Protein AF-A0A7X6UPL8-F1 (afdb_monomer)

Foldseek 3Di:
DDDDPPPVCCPPPNDVVVNCCVVVVVVVVVVVVVVVVVVVVCVVQVVVDPLSVVVCVLVVVLCVVVVCVLVVLVVVLVVQLVVCVVVVNVVSNVVSVVVSVVVNVVSVVVSVVCCVVCVVVSSVVVPPDPPSPD

pLDDT: mean 77.5, std 16.23, range [33.91, 94.38]

Structure (mmCIF, N/CA/C/O backbone):
data_AF-A0A7X6UPL8-F1
#
_entry.id   AF-A0A7X6UPL8-F1
#
loop_
_atom_site.group_PDB
_atom_site.id
_atom_site.type_symbol
_atom_site.label_atom_id
_atom_site.label_alt_id
_atom_site.label_comp_id
_atom_site.label_asym_id
_atom_site.label_entity_id
_atom_site.label_seq_id
_atom_site.pdbx_PDB_ins_code
_atom_site.Cartn_x
_atom_site.Cartn_y
_atom_site.Cartn_z
_atom_site.occupancy
_atom_site.B_iso_or_equiv
_atom_site.auth_seq_id
_atom_site.auth_comp_id
_atom_site.auth_asym_id
_atom_site.auth_atom_id
_atom_site.pdbx_PDB_model_num
ATOM 1 N N . MET A 1 1 ? -6.162 -10.664 37.777 1.00 40.12 1 MET A N 1
ATOM 2 C CA . MET A 1 1 ? -6.022 -10.480 36.315 1.00 40.12 1 MET A CA 1
ATOM 3 C C . MET A 1 1 ? -6.121 -8.988 36.026 1.00 40.12 1 MET A C 1
ATOM 5 O O . MET A 1 1 ? -7.192 -8.421 36.185 1.00 40.12 1 MET A O 1
ATOM 9 N N . LYS A 1 2 ? -4.983 -8.323 35.784 1.00 33.91 2 LYS A N 1
ATOM 10 C CA . LYS A 1 2 ? -4.873 -6.858 35.670 1.00 33.91 2 LYS A CA 1
ATOM 11 C C . LYS A 1 2 ? -5.161 -6.478 34.212 1.00 33.91 2 LYS A C 1
ATOM 13 O O . LYS A 1 2 ? -4.411 -6.875 33.328 1.00 33.91 2 LYS A O 1
ATOM 18 N N . ASN A 1 3 ? -6.302 -5.830 33.985 1.00 36.09 3 ASN A N 1
ATOM 19 C CA . ASN A 1 3 ? -6.868 -5.557 32.664 1.00 36.09 3 ASN A CA 1
ATOM 20 C C . ASN A 1 3 ? -6.092 -4.435 31.949 1.00 36.09 3 ASN A C 1
ATOM 22 O O . ASN A 1 3 ? -5.785 -3.409 32.553 1.00 36.09 3 ASN A O 1
ATOM 26 N N . ASN A 1 4 ? -5.749 -4.653 30.682 1.00 43.59 4 ASN A N 1
ATOM 27 C CA . ASN A 1 4 ? -4.723 -3.930 29.926 1.00 43.59 4 ASN A CA 1
ATOM 28 C C . ASN A 1 4 ? -5.347 -2.825 29.038 1.00 43.59 4 ASN A C 1
ATOM 30 O O . ASN A 1 4 ? -5.113 -2.775 27.834 1.00 43.59 4 ASN A O 1
ATOM 34 N N . ASN A 1 5 ? -6.168 -1.948 29.629 1.00 46.41 5 ASN A N 1
ATOM 35 C CA . ASN A 1 5 ? -7.038 -1.003 28.902 1.00 46.41 5 ASN A CA 1
ATOM 36 C C . ASN A 1 5 ? -6.472 0.428 28.739 1.00 46.41 5 ASN A C 1
ATOM 38 O O . ASN A 1 5 ? -7.215 1.365 28.477 1.00 46.41 5 ASN A O 1
ATOM 42 N N . ASN A 1 6 ? -5.154 0.623 28.829 1.00 51.03 6 ASN A N 1
ATOM 43 C CA . ASN A 1 6 ? -4.547 1.967 28.886 1.00 51.03 6 ASN A CA 1
ATOM 44 C C . ASN A 1 6 ? -4.392 2.686 27.524 1.00 51.03 6 ASN A C 1
ATOM 46 O O . ASN A 1 6 ? -3.906 3.817 27.483 1.00 51.03 6 ASN A O 1
ATOM 50 N N . ASN A 1 7 ? -4.757 2.050 26.404 1.00 54.62 7 ASN A N 1
ATOM 51 C CA . ASN A 1 7 ? -4.552 2.630 25.068 1.00 54.62 7 ASN A CA 1
ATOM 52 C C . ASN A 1 7 ? -5.721 3.511 24.609 1.00 54.62 7 ASN A C 1
ATOM 54 O O . ASN A 1 7 ? -5.496 4.516 23.940 1.00 54.62 7 ASN A O 1
ATOM 58 N N . PHE A 1 8 ? -6.954 3.169 24.992 1.00 52.28 8 PHE A N 1
ATOM 59 C CA . PHE A 1 8 ? -8.138 3.938 24.602 1.00 52.28 8 PHE A CA 1
ATOM 60 C C . PHE A 1 8 ? -8.301 5.216 25.441 1.00 52.28 8 PHE A C 1
ATOM 62 O O . PHE A 1 8 ? -8.594 6.269 24.880 1.00 52.28 8 PHE A O 1
ATOM 69 N N . ASP A 1 9 ? -7.966 5.180 26.736 1.00 52.66 9 ASP A N 1
ATOM 70 C CA . ASP A 1 9 ? -8.062 6.349 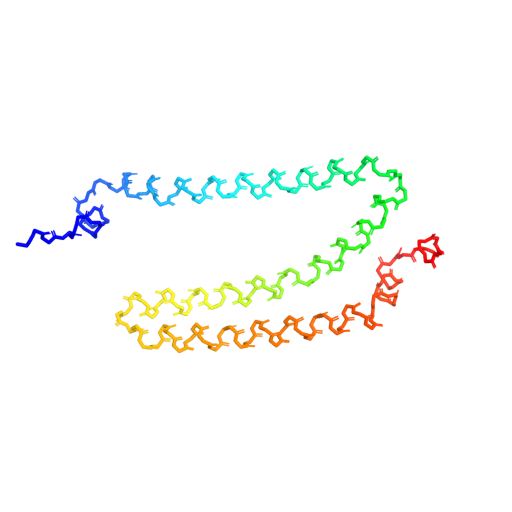27.628 1.00 52.66 9 ASP A CA 1
ATOM 71 C C . ASP A 1 9 ? -7.094 7.492 27.256 1.00 52.66 9 ASP A C 1
ATOM 73 O O . ASP A 1 9 ? -7.359 8.663 27.534 1.00 52.66 9 ASP A O 1
ATOM 77 N N . ARG A 1 10 ? -5.974 7.214 26.572 1.00 50.41 10 ARG A N 1
ATOM 78 C CA . ARG A 1 10 ? -5.047 8.270 26.109 1.00 50.41 10 ARG A CA 1
ATOM 79 C C . ARG A 1 10 ? -5.578 9.069 24.920 1.00 50.41 10 ARG A C 1
ATOM 81 O O . ARG A 1 10 ? -5.121 10.192 24.719 1.00 50.41 10 ARG A O 1
ATOM 88 N N . LEU A 1 11 ? -6.512 8.510 24.152 1.00 54.41 11 LEU A N 1
ATOM 89 C CA . LEU A 1 11 ? -7.069 9.149 22.959 1.00 54.41 11 LEU A CA 1
ATOM 90 C C . LEU A 1 11 ? -8.228 10.100 23.296 1.00 54.41 11 LEU A C 1
ATOM 92 O O . LEU A 1 11 ? -8.454 11.050 22.554 1.00 54.41 11 LEU A O 1
ATOM 96 N N . THR A 1 12 ? -8.921 9.887 24.422 1.00 57.47 12 THR A N 1
ATOM 97 C CA . THR A 1 12 ? -10.086 10.692 24.843 1.00 57.47 12 THR A CA 1
ATOM 98 C C . THR A 1 12 ? -9.875 11.510 26.122 1.00 57.47 12 THR A C 1
ATOM 100 O O . THR A 1 12 ? -10.644 12.436 26.362 1.00 57.47 12 THR A O 1
ATOM 103 N N . SER A 1 13 ? -8.846 11.219 26.932 1.00 52.91 13 SER A N 1
ATOM 104 C CA . SER A 1 13 ? -8.610 11.887 28.234 1.00 52.91 13 SER A CA 1
ATOM 105 C C . SER A 1 13 ? -7.188 12.437 28.458 1.00 52.91 13 SER A C 1
ATOM 107 O O . SER A 1 13 ? -6.925 13.039 29.498 1.00 52.91 13 SER A O 1
ATOM 109 N N . GLY A 1 14 ? -6.263 12.271 27.503 1.00 62.03 14 GLY A N 1
ATOM 110 C CA . GLY A 1 14 ? -4.908 12.850 27.542 1.00 62.03 14 GLY A CA 1
ATOM 111 C C . GLY A 1 14 ? -4.787 14.188 26.796 1.00 62.03 14 GLY A C 1
ATOM 112 O O . GLY A 1 14 ? -5.712 14.605 26.102 1.00 62.03 14 GLY A O 1
ATOM 113 N N . SER A 1 15 ? -3.634 14.871 26.891 1.00 69.75 15 SER A N 1
ATOM 114 C CA . SER A 1 15 ? -3.406 16.095 26.107 1.00 69.75 15 SER A CA 1
ATOM 115 C C . SER A 1 15 ? -3.499 15.788 24.606 1.00 69.75 15 SER A C 1
ATOM 117 O O . SER A 1 15 ? -2.797 14.913 24.093 1.00 69.75 15 SER A O 1
ATOM 119 N N . LEU A 1 16 ? -4.361 16.527 23.898 1.00 72.25 16 LEU A N 1
ATOM 120 C CA . LEU A 1 16 ? -4.596 16.406 22.451 1.00 72.25 16 LEU A CA 1
ATOM 121 C C . LEU A 1 16 ? -3.278 16.340 21.659 1.00 72.25 16 LEU A C 1
ATOM 123 O O . LEU A 1 16 ? -3.141 15.572 20.711 1.00 72.25 16 LEU A O 1
ATOM 127 N N . PHE A 1 17 ? -2.279 17.103 22.108 1.00 77.56 17 PHE A N 1
ATOM 128 C CA . PHE A 1 17 ? -0.951 17.163 21.508 1.00 77.56 17 PHE A CA 1
ATOM 129 C C . PHE A 1 17 ? -0.196 15.822 21.558 1.00 77.56 17 PHE A C 1
ATOM 131 O O . PHE A 1 17 ? 0.429 15.440 20.574 1.00 77.56 17 PHE A O 1
ATOM 138 N N . SER A 1 18 ? -0.281 15.070 22.664 1.00 76.12 18 SER A N 1
ATOM 139 C CA . SER A 1 18 ? 0.367 13.752 22.783 1.00 76.12 18 SER A CA 1
ATOM 140 C C . SER A 1 18 ? -0.320 12.680 21.937 1.00 76.12 18 SER A C 1
ATOM 142 O O . SER A 1 18 ? 0.359 11.836 21.356 1.00 76.12 18 SER A O 1
ATOM 144 N N . ALA A 1 19 ? -1.654 12.707 21.853 1.00 78.06 19 ALA A N 1
ATOM 145 C CA . ALA A 1 19 ? -2.411 11.778 21.013 1.00 78.06 19 ALA A CA 1
ATOM 146 C C . ALA A 1 19 ? -2.136 12.026 19.521 1.00 78.06 19 ALA A C 1
ATOM 148 O O . ALA A 1 19 ? -1.858 11.082 18.780 1.00 78.06 19 ALA A O 1
ATOM 149 N N . LEU A 1 20 ? -2.123 13.298 19.105 1.00 80.62 20 LEU A N 1
ATOM 150 C CA . LEU A 1 20 ? -1.747 13.691 17.750 1.00 80.62 20 LEU A CA 1
ATOM 151 C C . LEU A 1 20 ? -0.313 13.274 17.431 1.00 80.62 20 LEU A C 1
ATOM 153 O O . LEU A 1 20 ? -0.117 12.604 16.430 1.00 80.62 20 LEU A O 1
ATOM 157 N N . ALA A 1 21 ? 0.668 13.583 18.284 1.00 82.38 21 ALA A N 1
ATOM 158 C CA . ALA A 1 21 ? 2.064 13.206 18.045 1.00 82.38 21 ALA A CA 1
ATOM 159 C C . ALA A 1 21 ? 2.266 11.683 17.924 1.00 82.38 21 ALA A C 1
ATOM 161 O O . ALA A 1 21 ? 3.087 11.231 17.128 1.00 82.38 21 ALA A O 1
ATOM 162 N N . TYR A 1 22 ? 1.504 10.883 18.679 1.00 85.38 22 TYR A N 1
ATOM 163 C CA . TYR A 1 22 ? 1.571 9.420 18.616 1.00 85.38 22 TYR A CA 1
ATOM 164 C C . TYR A 1 22 ? 0.966 8.842 17.327 1.00 85.38 22 TYR A C 1
ATOM 166 O O . TYR A 1 22 ? 1.471 7.850 16.809 1.00 85.38 22 TYR A O 1
ATOM 174 N N . LEU A 1 23 ? -0.089 9.464 16.791 1.00 84.50 23 LEU A N 1
ATOM 175 C CA . LEU A 1 23 ? -0.723 9.074 15.526 1.00 84.50 23 LEU A CA 1
ATOM 176 C C . LEU A 1 23 ? 0.043 9.591 14.302 1.00 84.50 23 LEU A C 1
ATOM 178 O O . LEU A 1 23 ? 0.281 8.847 13.354 1.00 84.50 23 LEU A O 1
ATOM 182 N N . THR A 1 24 ? 0.442 10.863 14.315 1.00 87.38 24 THR A N 1
ATOM 183 C CA . THR A 1 24 ? 1.098 11.512 13.174 1.00 87.38 24 THR A CA 1
ATOM 184 C C . THR A 1 24 ? 2.571 11.153 13.070 1.00 87.38 24 THR A C 1
ATOM 186 O O . THR A 1 24 ? 3.086 11.095 11.960 1.00 87.38 24 THR A O 1
ATOM 189 N N . GLY A 1 25 ? 3.246 10.855 14.185 1.00 89.12 25 GLY A N 1
ATOM 190 C CA . GLY A 1 25 ? 4.639 10.406 14.201 1.00 89.12 25 GLY A CA 1
ATOM 191 C C . GLY A 1 25 ? 4.918 9.270 13.207 1.00 89.12 25 GLY A C 1
ATOM 192 O O . GLY A 1 25 ? 5.712 9.468 12.285 1.00 89.12 25 GLY A O 1
ATOM 193 N N . PRO A 1 26 ? 4.248 8.107 13.320 1.00 89.94 26 PRO A N 1
ATOM 194 C CA . PRO A 1 26 ? 4.429 7.013 12.371 1.00 89.94 26 PRO A CA 1
ATOM 195 C C . PRO A 1 26 ? 3.992 7.384 10.947 1.00 89.94 26 PRO A C 1
ATOM 197 O O . PRO A 1 26 ? 4.691 7.029 10.004 1.00 89.94 26 PRO A O 1
ATOM 200 N N . MET A 1 27 ? 2.909 8.151 10.768 1.00 89.88 27 MET A N 1
ATOM 201 C CA . MET A 1 27 ? 2.462 8.588 9.434 1.00 89.88 27 MET A CA 1
ATOM 202 C C . MET A 1 27 ? 3.507 9.451 8.709 1.00 89.88 27 MET A C 1
ATOM 204 O O . MET A 1 27 ? 3.753 9.255 7.519 1.00 89.88 27 MET A O 1
ATOM 208 N N . LEU A 1 28 ? 4.146 10.387 9.417 1.00 91.94 28 LEU A N 1
ATOM 209 C CA . LEU A 1 28 ? 5.196 11.244 8.862 1.00 91.94 28 LEU A CA 1
ATOM 210 C C . LEU A 1 28 ? 6.424 10.426 8.466 1.00 91.94 28 LEU A C 1
ATOM 212 O O . LEU A 1 28 ? 6.967 10.621 7.379 1.00 91.94 28 LEU A O 1
ATOM 216 N N . ILE A 1 29 ? 6.826 9.477 9.315 1.00 93.50 29 ILE A N 1
ATOM 217 C CA . ILE A 1 29 ? 7.929 8.559 9.014 1.00 93.50 29 ILE A CA 1
ATOM 218 C C . ILE A 1 29 ? 7.607 7.750 7.754 1.00 93.50 29 ILE A C 1
ATOM 220 O O . ILE A 1 29 ? 8.441 7.687 6.854 1.00 93.50 29 ILE A O 1
ATOM 224 N N . SER A 1 30 ? 6.396 7.196 7.637 1.00 92.00 30 SER A N 1
ATOM 225 C CA . SER A 1 30 ? 5.963 6.488 6.426 1.00 92.00 30 SER A CA 1
ATOM 226 C C . SER A 1 30 ? 6.045 7.367 5.175 1.00 92.00 30 SER A C 1
ATOM 228 O O . SER A 1 30 ? 6.526 6.903 4.146 1.00 92.00 30 SER A O 1
ATOM 230 N N . GLY A 1 31 ? 5.647 8.641 5.252 1.00 92.25 31 GLY A N 1
ATOM 231 C CA . GLY A 1 31 ? 5.740 9.574 4.124 1.00 92.25 31 GLY A CA 1
ATOM 232 C C . GLY A 1 31 ? 7.180 9.892 3.703 1.00 92.25 31 GLY A C 1
ATOM 233 O O . GLY A 1 31 ? 7.479 9.953 2.508 1.00 92.25 31 GLY A O 1
ATOM 234 N N . VAL A 1 32 ? 8.090 10.053 4.668 1.00 94.31 32 VAL A N 1
ATOM 235 C CA . VAL A 1 32 ? 9.524 10.248 4.390 1.00 94.31 32 VAL A CA 1
ATOM 236 C C . VAL A 1 32 ? 10.117 8.995 3.755 1.00 94.31 32 VAL A C 1
ATOM 238 O O . VAL A 1 32 ? 10.782 9.094 2.727 1.00 94.31 32 VAL A O 1
ATOM 241 N N . LEU A 1 33 ? 9.829 7.815 4.310 1.00 93.69 33 LEU A N 1
ATOM 242 C CA . LEU A 1 33 ? 10.278 6.539 3.751 1.00 93.69 33 LEU A CA 1
ATOM 243 C C . LEU A 1 33 ? 9.755 6.328 2.325 1.00 93.69 33 LEU A C 1
ATOM 245 O O . LEU A 1 33 ? 10.512 5.894 1.464 1.00 93.69 33 LEU A O 1
ATOM 249 N N . GLN A 1 34 ? 8.503 6.700 2.052 1.00 91.31 34 GLN A N 1
ATOM 250 C CA . GLN A 1 34 ? 7.915 6.613 0.715 1.00 91.31 34 GLN A CA 1
ATOM 251 C C . GLN A 1 34 ? 8.626 7.519 -0.303 1.00 91.31 34 GLN A C 1
ATOM 253 O O . GLN A 1 34 ? 8.809 7.114 -1.447 1.00 91.31 34 GLN A O 1
ATOM 258 N N . ASN A 1 35 ? 9.040 8.726 0.094 1.00 93.00 35 ASN A N 1
ATOM 259 C CA . ASN A 1 35 ? 9.811 9.616 -0.781 1.00 93.00 35 ASN A CA 1
ATOM 260 C C . ASN A 1 35 ? 11.232 9.095 -1.011 1.00 93.00 35 ASN A C 1
ATOM 262 O O . ASN A 1 35 ? 11.717 9.108 -2.141 1.00 93.00 35 ASN A O 1
ATOM 266 N N . LEU A 1 36 ? 11.888 8.607 0.046 1.00 93.31 36 LEU A N 1
ATOM 267 C CA . LEU A 1 36 ? 13.214 8.001 -0.062 1.00 93.31 36 LEU A CA 1
ATOM 268 C C . LEU A 1 36 ? 13.196 6.780 -0.980 1.00 93.31 36 LEU A C 1
ATOM 270 O O . LEU A 1 36 ? 14.111 6.633 -1.782 1.00 93.31 36 LEU A O 1
ATOM 274 N N . GLN A 1 37 ? 12.145 5.959 -0.917 1.00 90.56 37 GLN A N 1
ATOM 275 C CA . GLN A 1 37 ? 11.938 4.840 -1.835 1.00 90.56 37 GLN A CA 1
ATOM 276 C C . GLN A 1 37 ? 11.991 5.308 -3.295 1.00 90.56 37 GLN A C 1
ATOM 278 O O . GLN A 1 37 ? 12.811 4.811 -4.060 1.00 90.56 37 GLN A O 1
ATOM 283 N N . SER A 1 38 ? 11.212 6.331 -3.660 1.00 86.19 38 SER A N 1
ATOM 284 C CA . SER A 1 38 ? 11.216 6.869 -5.027 1.00 86.19 38 SER A CA 1
ATOM 285 C C . SER A 1 38 ? 12.586 7.415 -5.451 1.00 86.19 38 SER A C 1
ATOM 287 O O . SER A 1 38 ? 12.989 7.251 -6.601 1.00 86.19 38 SER A O 1
ATOM 289 N N . MET A 1 39 ? 13.324 8.054 -4.534 1.00 86.75 39 MET A N 1
ATOM 290 C CA . MET A 1 39 ? 14.682 8.539 -4.817 1.00 86.75 39 MET A CA 1
ATOM 291 C C . MET A 1 39 ? 15.675 7.394 -5.025 1.00 86.75 39 MET A C 1
ATOM 293 O O . MET A 1 39 ? 16.518 7.474 -5.915 1.00 86.75 39 MET A O 1
ATOM 297 N N . ILE A 1 40 ? 15.587 6.342 -4.210 1.00 88.19 40 ILE A N 1
ATOM 298 C CA . ILE A 1 40 ? 16.433 5.150 -4.312 1.00 88.19 40 ILE A CA 1
ATOM 299 C C . ILE A 1 40 ? 16.158 4.437 -5.638 1.00 88.19 40 ILE A C 1
ATOM 301 O O . ILE A 1 40 ? 17.108 4.123 -6.353 1.00 88.19 40 ILE A O 1
ATOM 305 N N . ASP A 1 41 ? 14.888 4.250 -5.997 1.00 84.19 41 ASP A N 1
ATOM 306 C CA . ASP A 1 41 ? 14.487 3.614 -7.253 1.00 84.19 41 ASP A CA 1
ATOM 307 C C . ASP A 1 41 ? 15.055 4.379 -8.457 1.00 84.19 41 ASP A C 1
ATOM 309 O O . ASP A 1 41 ? 15.710 3.792 -9.320 1.00 84.19 41 ASP A O 1
ATOM 313 N N . LEU A 1 42 ? 14.915 5.710 -8.469 1.00 81.56 42 LEU A N 1
ATOM 314 C CA . LEU A 1 42 ? 15.477 6.552 -9.525 1.00 81.56 42 LEU A CA 1
ATOM 315 C C . LEU A 1 42 ? 17.014 6.519 -9.552 1.00 81.56 42 LEU A C 1
ATOM 317 O O . LEU A 1 42 ? 17.609 6.487 -10.627 1.00 81.56 42 LEU A O 1
ATOM 321 N N . PHE A 1 43 ? 17.667 6.512 -8.389 1.00 83.56 43 PHE A N 1
ATOM 322 C CA . PHE A 1 43 ? 19.126 6.482 -8.285 1.00 83.56 43 PHE A CA 1
ATOM 323 C C . PHE A 1 43 ? 19.723 5.177 -8.826 1.00 83.56 43 PHE A C 1
ATOM 325 O O . PHE A 1 43 ? 20.697 5.208 -9.579 1.00 83.56 43 PHE A O 1
ATOM 332 N N . TRP A 1 44 ? 19.148 4.026 -8.464 1.00 80.62 44 TRP A N 1
ATOM 333 C CA . TRP A 1 44 ? 19.618 2.727 -8.949 1.00 80.62 44 TRP A CA 1
ATOM 334 C C . TRP A 1 44 ? 19.364 2.549 -10.440 1.00 80.62 44 TRP A C 1
ATOM 336 O O . TRP A 1 44 ? 20.246 2.078 -11.155 1.00 80.62 44 TRP A O 1
ATOM 346 N N . VAL A 1 45 ? 18.199 2.978 -10.919 1.00 73.75 45 VAL A N 1
ATOM 347 C CA . VAL A 1 45 ? 17.845 2.892 -12.339 1.00 73.75 45 VAL A CA 1
ATOM 348 C C . VAL A 1 45 ? 18.697 3.835 -13.178 1.00 73.75 45 VAL A C 1
ATOM 350 O O . VAL A 1 45 ? 19.203 3.430 -14.220 1.00 73.75 45 VAL A O 1
ATOM 353 N N . GLY A 1 46 ? 18.934 5.061 -12.706 1.00 72.69 46 GLY A N 1
ATOM 354 C CA . GLY A 1 46 ? 19.809 6.027 -13.376 1.00 72.69 46 GLY A CA 1
ATOM 355 C C . GLY A 1 46 ? 21.243 5.526 -13.560 1.00 72.69 46 GLY A C 1
ATOM 356 O O . GLY A 1 46 ? 21.964 6.006 -14.430 1.00 72.69 46 GLY A O 1
ATOM 357 N N . ARG A 1 47 ? 21.658 4.524 -12.778 1.00 71.81 47 ARG A N 1
ATOM 358 C CA . ARG A 1 47 ? 22.984 3.907 -12.859 1.00 71.81 47 ARG A CA 1
ATOM 359 C C . ARG A 1 47 ? 23.074 2.752 -13.869 1.00 71.81 47 ARG A C 1
ATOM 361 O O . ARG A 1 47 ? 24.179 2.279 -14.119 1.00 71.81 47 ARG A O 1
ATOM 368 N N . LEU A 1 48 ? 21.954 2.307 -14.449 1.00 70.88 48 LEU A N 1
ATOM 369 C CA . LEU A 1 48 ? 21.890 1.217 -15.437 1.00 70.88 48 LEU A CA 1
ATOM 370 C C . LEU A 1 48 ? 22.103 1.686 -16.896 1.00 70.88 48 LEU A C 1
ATOM 372 O O . LEU A 1 48 ? 22.150 0.850 -17.794 1.00 70.88 48 LEU A O 1
ATOM 376 N N . GLY A 1 49 ? 22.289 2.992 -17.135 1.00 67.38 49 GLY A N 1
ATOM 377 C CA . GLY A 1 49 ? 22.541 3.586 -18.460 1.00 67.38 49 GLY A CA 1
ATOM 378 C C . GLY A 1 49 ? 21.355 4.393 -19.007 1.00 67.38 49 GLY A C 1
ATOM 379 O O . GLY A 1 49 ? 20.241 4.285 -18.495 1.00 67.38 49 GLY A O 1
ATOM 380 N N . GLU A 1 50 ? 21.593 5.213 -20.037 1.00 62.91 50 GLU A N 1
ATOM 381 C CA . GLU A 1 50 ? 20.594 6.147 -20.599 1.00 62.91 50 GLU A CA 1
ATOM 382 C C . GLU A 1 50 ? 19.340 5.425 -21.137 1.00 62.91 50 GLU A C 1
ATOM 384 O O . GLU A 1 50 ? 18.219 5.859 -20.859 1.00 62.91 50 GLU A O 1
ATOM 38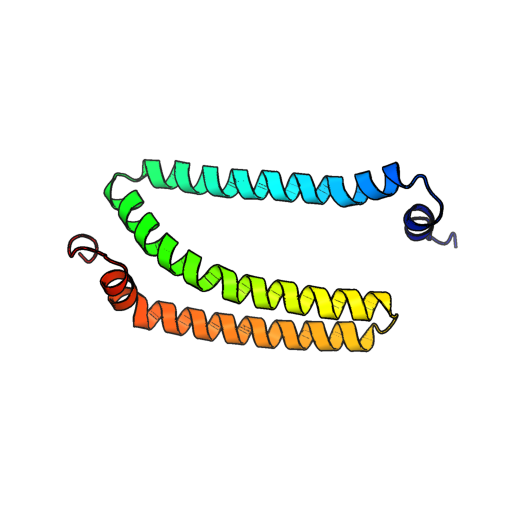9 N N . ASP A 1 51 ? 19.509 4.254 -21.761 1.00 63.50 51 ASP A N 1
ATOM 390 C CA . ASP A 1 51 ? 18.401 3.429 -22.277 1.00 63.50 51 ASP A CA 1
ATOM 391 C C . ASP A 1 51 ? 17.465 2.914 -21.165 1.00 63.50 51 ASP A C 1
ATOM 393 O O . ASP A 1 51 ? 16.251 2.801 -21.347 1.00 63.50 51 ASP A O 1
ATOM 397 N N . SER A 1 52 ? 18.003 2.657 -19.966 1.00 64.38 52 SER A N 1
ATOM 398 C CA . SER A 1 52 ? 17.218 2.171 -18.819 1.00 64.38 52 SER A CA 1
ATOM 399 C C . SER A 1 52 ? 16.333 3.263 -18.215 1.00 64.38 52 SER A C 1
ATOM 401 O O . SER A 1 52 ? 15.245 2.982 -17.709 1.00 64.38 52 SER A O 1
ATOM 403 N N . VAL A 1 53 ? 16.775 4.521 -18.284 1.00 62.88 53 VAL A N 1
ATOM 404 C CA . VAL A 1 53 ? 15.997 5.670 -17.805 1.00 62.88 53 VAL A CA 1
ATOM 405 C C . VAL A 1 53 ? 14.841 5.965 -18.762 1.00 62.88 53 VAL A C 1
ATOM 407 O O . VAL A 1 53 ? 13.721 6.184 -18.301 1.00 62.88 53 VAL A O 1
ATOM 410 N N . ALA A 1 54 ? 15.071 5.878 -20.078 1.00 64.44 54 ALA A N 1
ATOM 411 C CA . ALA A 1 54 ? 14.020 6.024 -21.087 1.00 64.44 54 ALA A CA 1
ATOM 412 C C . ALA A 1 54 ? 12.927 4.945 -20.945 1.00 64.44 54 ALA A C 1
ATOM 414 O O . ALA A 1 54 ? 11.732 5.258 -20.934 1.00 64.44 54 ALA A O 1
ATOM 415 N N . ALA A 1 55 ? 13.325 3.686 -20.729 1.00 65.06 55 ALA A N 1
ATOM 416 C CA . ALA A 1 55 ? 12.397 2.586 -20.466 1.00 65.06 55 ALA A CA 1
ATOM 417 C C . ALA A 1 55 ? 11.557 2.803 -19.190 1.00 65.06 55 ALA A C 1
ATOM 419 O O . ALA A 1 55 ? 10.367 2.456 -19.156 1.00 65.06 55 ALA A O 1
ATOM 420 N N . ILE A 1 56 ? 12.134 3.415 -18.147 1.00 67.38 56 ILE A N 1
ATOM 421 C CA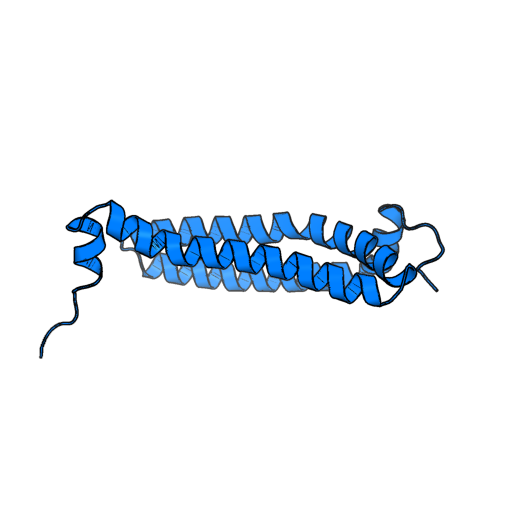 . ILE A 1 56 ? 11.402 3.706 -16.910 1.00 67.38 56 ILE A CA 1
ATOM 422 C C . ILE A 1 56 ? 10.460 4.893 -17.038 1.00 67.38 56 ILE A C 1
ATOM 424 O O . ILE A 1 56 ? 9.400 4.867 -16.420 1.00 67.38 56 ILE A O 1
ATOM 428 N N . SER A 1 57 ? 10.786 5.907 -17.842 1.00 65.56 57 SER A N 1
ATOM 429 C CA . SER A 1 57 ? 9.852 7.002 -18.111 1.00 65.56 57 SER A CA 1
ATOM 430 C C . SER A 1 57 ? 8.589 6.480 -18.792 1.00 65.56 57 SER A C 1
ATOM 432 O O . SER A 1 57 ? 7.484 6.806 -18.362 1.00 65.56 57 SER A O 1
ATOM 434 N N . LEU A 1 58 ? 8.747 5.591 -19.776 1.00 66.81 58 LEU A N 1
ATOM 435 C CA . LEU A 1 58 ? 7.624 5.009 -20.508 1.00 66.81 58 LEU A CA 1
ATOM 436 C C . LEU A 1 58 ? 6.795 4.053 -19.630 1.00 66.81 58 LEU A C 1
ATOM 438 O O . LEU A 1 58 ? 5.566 4.131 -19.594 1.00 66.81 58 LEU A O 1
ATOM 442 N N . SER A 1 59 ? 7.465 3.212 -18.836 1.00 69.88 59 SER A N 1
ATOM 443 C CA . SER A 1 59 ? 6.803 2.352 -17.840 1.00 69.88 59 SER A CA 1
ATOM 444 C C . SER A 1 59 ? 6.128 3.168 -16.728 1.00 69.88 59 SER A C 1
ATOM 446 O O . SER A 1 59 ? 5.042 2.826 -16.258 1.00 69.88 59 SER A O 1
ATOM 448 N N . GLY A 1 60 ? 6.740 4.283 -16.332 1.00 73.25 60 GLY A N 1
ATOM 449 C CA . GLY A 1 60 ? 6.247 5.210 -15.321 1.00 73.25 60 GLY A CA 1
ATOM 450 C C . GLY A 1 60 ? 4.931 5.869 -15.720 1.00 73.25 60 GLY A C 1
ATOM 451 O O . GLY A 1 60 ? 4.049 6.014 -14.877 1.00 73.25 60 GLY A O 1
ATOM 452 N N . THR A 1 61 ? 4.736 6.188 -17.003 1.00 73.00 61 THR A N 1
ATOM 453 C CA . THR A 1 61 ? 3.453 6.700 -17.510 1.00 73.00 61 THR A CA 1
ATOM 454 C C . THR A 1 61 ? 2.332 5.672 -17.361 1.00 73.00 61 THR A C 1
ATOM 456 O O . THR A 1 61 ? 1.235 6.014 -16.920 1.00 73.00 61 THR A O 1
ATOM 459 N N . VAL A 1 62 ? 2.601 4.396 -17.654 1.00 75.50 62 VAL A N 1
ATOM 460 C CA . VAL A 1 62 ? 1.618 3.314 -17.468 1.00 75.50 62 VAL A CA 1
ATOM 461 C C . VAL A 1 62 ? 1.266 3.149 -15.987 1.00 75.50 62 VAL A C 1
ATOM 463 O O . VAL A 1 62 ? 0.087 3.069 -15.631 1.00 75.50 62 VAL A O 1
ATOM 466 N N . LEU A 1 63 ? 2.271 3.166 -15.107 1.00 77.88 63 LEU A N 1
ATOM 467 C CA . LEU A 1 63 ? 2.056 3.115 -13.660 1.00 77.88 63 LEU A CA 1
ATOM 468 C C . LEU A 1 63 ? 1.251 4.321 -13.163 1.00 77.88 63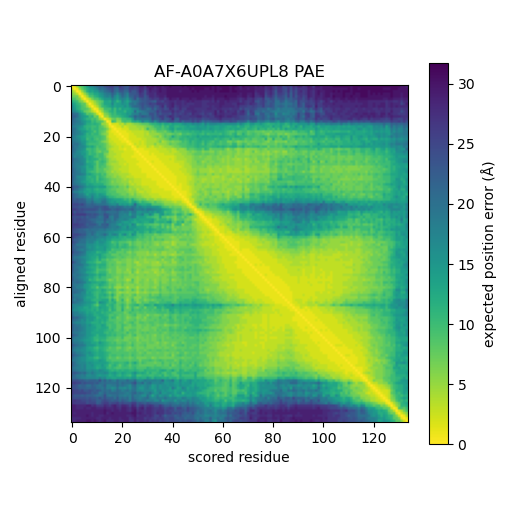 LEU A C 1
ATOM 470 O O . LEU A 1 63 ? 0.339 4.144 -12.359 1.00 77.88 63 LEU A O 1
ATOM 474 N N . MET A 1 64 ? 1.515 5.522 -13.680 1.00 80.50 64 MET A N 1
ATOM 475 C CA . MET A 1 64 ? 0.779 6.741 -13.338 1.00 80.50 64 MET A CA 1
ATOM 476 C C . MET A 1 64 ? -0.700 6.674 -13.742 1.00 80.50 64 MET A C 1
ATOM 478 O O . MET A 1 64 ? -1.535 7.248 -13.049 1.00 80.50 64 MET A O 1
ATOM 482 N N . LEU A 1 65 ? -1.052 5.955 -14.812 1.00 80.12 65 LEU A N 1
ATOM 483 C CA . LEU A 1 65 ? -2.450 5.724 -15.197 1.00 80.12 65 LEU A CA 1
ATOM 484 C C . LEU A 1 65 ? -3.145 4.682 -14.307 1.00 80.12 65 LEU A C 1
ATOM 486 O O . LEU A 1 65 ? -4.343 4.787 -14.046 1.00 80.12 65 LEU A O 1
ATOM 490 N N . MET A 1 66 ? -2.404 3.689 -13.814 1.00 80.19 66 MET A N 1
ATOM 491 C CA . MET A 1 66 ? -2.930 2.652 -12.919 1.00 80.19 66 MET A CA 1
ATOM 492 C C . MET A 1 66 ? -3.066 3.130 -11.467 1.00 80.19 66 MET A C 1
ATOM 494 O O . MET A 1 66 ? -3.995 2.729 -10.761 1.00 80.19 66 MET A O 1
ATOM 498 N N . PHE A 1 67 ? -2.167 4.007 -11.015 1.00 84.44 67 PHE A N 1
ATOM 499 C CA . PHE A 1 67 ? -2.074 4.438 -9.620 1.00 84.44 67 PHE A CA 1
ATOM 500 C C . PHE A 1 67 ? -3.377 5.043 -9.059 1.00 84.44 67 PHE A C 1
ATOM 502 O O . PHE A 1 67 ? -3.788 4.634 -7.971 1.00 84.44 67 PHE A O 1
ATOM 509 N N . PRO A 1 68 ? -4.096 5.939 -9.771 1.00 88.88 68 PRO A N 1
ATOM 510 C CA . PRO A 1 68 ? -5.343 6.527 -9.283 1.00 88.88 68 PRO A CA 1
ATOM 511 C C . PRO A 1 68 ? -6.459 5.502 -9.091 1.00 88.88 68 PRO A C 1
ATOM 513 O O . PRO A 1 68 ? -7.251 5.635 -8.164 1.00 88.88 68 PRO A O 1
ATOM 516 N N . VAL A 1 69 ? -6.521 4.469 -9.938 1.00 87.19 69 VAL A N 1
ATOM 517 C CA . VAL A 1 69 ? -7.539 3.412 -9.842 1.00 87.19 69 VAL A CA 1
ATOM 518 C C . VAL A 1 69 ? -7.330 2.600 -8.565 1.00 87.19 69 VAL A C 1
ATOM 520 O O . VAL A 1 69 ? -8.269 2.378 -7.799 1.00 87.19 69 VAL A O 1
ATOM 523 N N . ILE A 1 70 ? -6.078 2.213 -8.305 1.00 86.75 70 ILE A N 1
ATOM 524 C CA . ILE A 1 70 ? -5.692 1.463 -7.106 1.00 86.75 70 ILE A CA 1
ATOM 525 C C . ILE A 1 70 ? -5.919 2.317 -5.854 1.00 86.75 70 ILE A C 1
ATOM 527 O O . ILE A 1 70 ? -6.535 1.853 -4.893 1.00 86.75 70 ILE A O 1
ATOM 531 N N . MET A 1 71 ? -5.472 3.575 -5.877 1.00 90.62 71 MET A N 1
ATOM 532 C CA . MET A 1 71 ? -5.653 4.506 -4.762 1.00 90.62 71 MET A CA 1
ATOM 533 C C . MET A 1 71 ? -7.129 4.794 -4.491 1.00 90.62 71 MET A C 1
ATOM 535 O O . MET A 1 71 ? -7.542 4.785 -3.336 1.00 90.62 71 MET A O 1
ATOM 539 N N . GLY A 1 72 ? -7.949 4.972 -5.528 1.00 91.69 72 GLY A N 1
ATOM 540 C CA . GLY A 1 72 ? -9.387 5.194 -5.388 1.00 91.69 72 GLY A CA 1
ATOM 541 C C . GLY A 1 72 ? -10.086 4.036 -4.679 1.00 91.69 72 GLY A C 1
ATOM 542 O O . GLY A 1 72 ? -10.858 4.260 -3.743 1.00 91.69 72 GLY A O 1
ATOM 543 N N . LEU A 1 73 ? -9.763 2.796 -5.059 1.00 89.75 73 LEU A N 1
ATOM 544 C CA . LEU A 1 73 ? -10.282 1.619 -4.366 1.00 89.75 73 LEU A CA 1
ATOM 545 C C . LEU A 1 73 ? -9.780 1.557 -2.918 1.00 89.75 73 LEU A C 1
ATOM 547 O O . LEU A 1 73 ? -10.586 1.389 -2.004 1.00 89.75 73 LEU A O 1
ATOM 551 N N . ALA A 1 74 ? -8.478 1.744 -2.691 1.00 90.38 74 ALA A N 1
ATOM 552 C CA . ALA A 1 74 ? -7.889 1.696 -1.355 1.00 90.38 74 ALA A CA 1
ATOM 553 C C . ALA A 1 74 ? -8.512 2.739 -0.410 1.00 90.38 74 ALA A C 1
ATOM 555 O O . ALA A 1 74 ? -8.919 2.408 0.704 1.00 90.38 74 ALA A O 1
ATOM 556 N N . THR A 1 75 ? -8.652 3.988 -0.863 1.00 93.38 75 THR A N 1
ATOM 557 C CA . THR A 1 75 ? -9.275 5.066 -0.087 1.00 93.38 75 THR A CA 1
ATOM 558 C C . THR A 1 75 ? -10.769 4.818 0.135 1.00 93.38 75 THR A C 1
ATOM 560 O O . THR A 1 75 ? -11.261 5.048 1.240 1.00 93.38 75 THR A O 1
ATOM 563 N N . GLY A 1 76 ? -11.494 4.303 -0.864 1.00 93.12 76 GLY A N 1
ATOM 564 C CA . GLY A 1 76 ? -12.916 3.968 -0.730 1.00 93.12 76 GLY A CA 1
ATOM 565 C C . GLY A 1 76 ? -13.169 2.880 0.318 1.00 93.12 76 GLY A C 1
ATOM 566 O O . GLY A 1 76 ? -14.027 3.032 1.189 1.00 93.12 76 GLY A O 1
ATOM 567 N N . VAL A 1 77 ? -12.368 1.814 0.289 1.00 92.81 77 VAL A N 1
ATOM 568 C CA . VAL A 1 77 ? -12.417 0.729 1.279 1.00 92.81 77 VAL A CA 1
ATOM 569 C C . VAL A 1 77 ? -12.063 1.25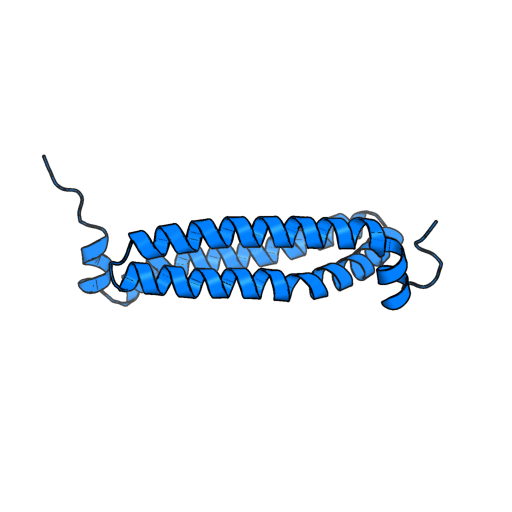1 2.665 1.00 92.81 77 VAL A C 1
ATOM 571 O O . VAL A 1 77 ? -12.802 1.001 3.618 1.00 92.81 77 VAL A O 1
ATOM 574 N N . LEU A 1 78 ? -10.976 2.021 2.779 1.00 93.81 78 LEU A N 1
ATOM 575 C CA . LEU A 1 78 ? -10.557 2.621 4.041 1.00 93.81 78 LEU A CA 1
ATOM 576 C C . LEU A 1 78 ? -11.680 3.469 4.648 1.00 93.81 78 LEU A C 1
ATOM 578 O O . LEU A 1 78 ? -11.944 3.350 5.842 1.00 93.81 78 LEU A O 1
ATOM 582 N N . ALA A 1 79 ? -12.384 4.274 3.848 1.00 94.38 79 ALA A N 1
ATOM 583 C CA . ALA A 1 79 ? -13.498 5.095 4.319 1.00 94.38 79 ALA A CA 1
ATOM 584 C C . ALA A 1 79 ? -14.659 4.251 4.879 1.00 94.38 79 ALA A C 1
ATOM 586 O O . ALA A 1 79 ? -15.168 4.541 5.965 1.00 94.38 79 ALA A O 1
ATOM 587 N N . ILE A 1 80 ? -15.057 3.183 4.177 1.00 93.19 80 ILE A N 1
ATOM 588 C CA . ILE A 1 80 ? -16.134 2.278 4.614 1.00 93.19 80 ILE A CA 1
ATOM 589 C C . ILE A 1 80 ? -15.746 1.549 5.905 1.00 93.19 80 ILE A C 1
ATOM 591 O O . ILE A 1 80 ? -16.546 1.490 6.845 1.00 93.19 80 ILE A O 1
ATOM 595 N N . VAL A 1 81 ? -14.523 1.020 5.971 1.00 93.44 81 VAL A N 1
ATOM 596 C CA . VAL A 1 81 ? -14.013 0.290 7.138 1.00 93.44 81 VAL A CA 1
ATOM 597 C C . VAL A 1 81 ? -13.887 1.225 8.338 1.00 93.44 81 VAL A C 1
ATOM 599 O O . VAL A 1 81 ? -14.407 0.913 9.406 1.00 93.44 81 VAL A O 1
ATOM 602 N N . SER A 1 82 ? -13.301 2.410 8.151 1.00 92.44 82 SER A N 1
ATOM 603 C CA . SER A 1 82 ? -13.140 3.412 9.214 1.00 92.44 82 SER A CA 1
ATOM 604 C C . SER A 1 82 ? -14.489 3.838 9.787 1.00 92.44 82 SER A C 1
ATOM 606 O O . SER A 1 82 ? -14.653 3.916 11.004 1.00 92.44 82 SER A O 1
ATOM 608 N N . ARG A 1 83 ? -15.490 4.051 8.921 1.00 93.19 83 ARG A N 1
ATOM 609 C CA . ARG A 1 83 ? -16.846 4.407 9.350 1.00 93.19 83 ARG A CA 1
ATOM 610 C C . ARG A 1 83 ? -17.546 3.265 10.086 1.00 93.19 83 ARG A C 1
ATOM 612 O O . ARG A 1 83 ? -18.236 3.526 11.065 1.00 93.19 83 ARG A O 1
ATOM 619 N N . SER A 1 84 ? -17.381 2.025 9.630 1.00 92.31 84 SER A N 1
ATOM 620 C CA . SER A 1 84 ? -18.031 0.856 10.243 1.00 92.31 84 SER A CA 1
ATOM 621 C C . SER A 1 84 ? -17.431 0.543 11.616 1.00 92.31 84 SER A C 1
ATOM 623 O O . SER A 1 84 ? -18.171 0.366 12.579 1.00 92.31 84 SER A O 1
ATOM 625 N N . ILE A 1 85 ? -16.099 0.610 11.740 1.00 92.69 85 ILE A N 1
ATOM 626 C CA . ILE A 1 85 ? -15.399 0.491 13.027 1.00 92.69 85 ILE A CA 1
ATOM 627 C C . ILE A 1 85 ? -15.820 1.620 13.976 1.00 92.69 85 ILE A C 1
ATOM 629 O O . ILE A 1 85 ? -16.127 1.357 15.136 1.00 92.69 85 ILE A O 1
ATOM 633 N N . GLY A 1 86 ? -15.889 2.866 13.491 1.00 89.50 86 GLY A N 1
ATOM 634 C CA . GLY A 1 86 ? -16.331 4.010 14.295 1.00 89.50 86 GLY A CA 1
ATOM 635 C C . GLY A 1 86 ? -17.784 3.915 14.779 1.00 89.50 86 GLY A C 1
ATOM 636 O O . GLY A 1 86 ? -18.120 4.489 15.809 1.00 89.50 86 GLY A O 1
ATOM 637 N N . ALA A 1 87 ? -18.636 3.169 14.070 1.00 91.75 87 ALA A N 1
ATOM 638 C CA . ALA A 1 87 ? -20.022 2.899 14.455 1.00 91.75 87 ALA A CA 1
ATOM 639 C C . ALA A 1 87 ? -20.183 1.670 15.376 1.00 91.75 87 ALA A C 1
ATOM 641 O O . ALA A 1 87 ? -21.304 1.360 15.772 1.00 91.75 87 ALA A O 1
ATOM 642 N N . GLY A 1 88 ? -19.094 0.960 15.703 1.00 91.56 88 GLY A N 1
ATOM 643 C CA . GLY A 1 88 ? -19.124 -0.290 16.474 1.00 91.56 88 GLY A CA 1
ATOM 644 C C . GLY A 1 88 ? -19.615 -1.513 15.686 1.00 91.56 88 GLY A C 1
ATOM 645 O O . GLY A 1 88 ? -19.791 -2.582 16.265 1.00 91.56 88 GLY A O 1
ATOM 646 N N . ASP A 1 89 ? -19.820 -1.378 14.374 1.00 93.31 89 ASP A N 1
ATOM 647 C CA . ASP A 1 89 ? -20.295 -2.443 13.488 1.00 93.31 89 ASP A CA 1
ATOM 648 C C . ASP A 1 89 ? -19.103 -3.206 12.885 1.00 93.31 89 ASP A C 1
ATOM 650 O O . ASP A 1 89 ? -18.672 -2.994 11.744 1.00 93.31 89 ASP A O 1
ATOM 654 N N . TYR A 1 90 ? -18.518 -4.078 13.708 1.00 92.19 90 TYR A N 1
ATOM 655 C CA . TYR A 1 90 ? -17.351 -4.878 13.330 1.00 92.19 90 TYR A CA 1
ATOM 656 C C . TYR A 1 90 ? -17.673 -5.950 12.283 1.00 92.19 90 TYR A C 1
ATOM 658 O O . TYR A 1 90 ? -16.803 -6.304 11.488 1.00 92.19 90 TYR A O 1
ATOM 666 N N . GLU A 1 91 ? -18.911 -6.445 12.247 1.00 93.00 91 GLU A N 1
ATOM 667 C CA . GLU A 1 91 ? -19.345 -7.455 11.280 1.00 93.00 91 GLU A CA 1
ATOM 668 C C . GLU A 1 91 ? -19.376 -6.865 9.867 1.00 93.00 91 GLU A C 1
ATOM 670 O O . GLU A 1 91 ? -18.795 -7.425 8.932 1.00 93.00 91 GLU A O 1
ATOM 675 N N . LYS A 1 92 ? -19.930 -5.657 9.724 1.00 91.06 92 LYS A N 1
ATOM 676 C CA . LYS A 1 92 ? -19.886 -4.917 8.465 1.00 91.06 92 LYS A C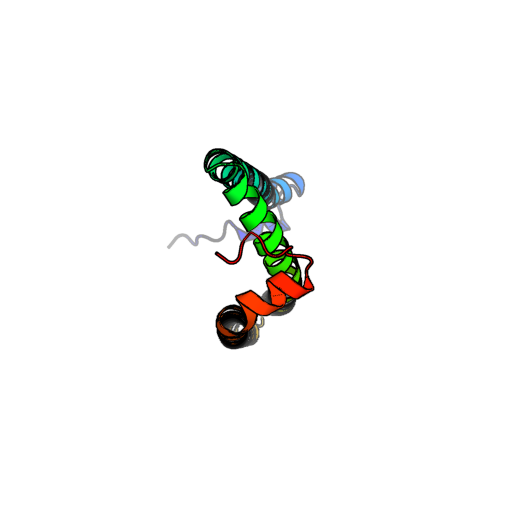A 1
ATOM 677 C C . LYS A 1 92 ? -18.468 -4.527 8.063 1.00 91.06 92 LYS A C 1
ATOM 679 O O . LYS A 1 92 ? -18.141 -4.588 6.879 1.00 91.06 92 LYS A O 1
ATOM 684 N N . ALA A 1 93 ? -17.611 -4.161 9.019 1.00 90.94 93 ALA A N 1
ATOM 685 C CA . ALA A 1 93 ? -16.203 -3.874 8.741 1.00 90.94 93 ALA A CA 1
ATOM 686 C C . ALA A 1 93 ? -15.466 -5.108 8.185 1.00 90.94 93 ALA A C 1
ATOM 688 O O . ALA A 1 93 ? -14.720 -4.995 7.208 1.00 90.94 93 ALA A O 1
ATOM 689 N N . ALA A 1 94 ? -15.709 -6.289 8.760 1.00 91.88 94 ALA A N 1
ATOM 690 C CA . ALA A 1 94 ? -15.134 -7.548 8.294 1.00 91.88 94 ALA A CA 1
ATOM 691 C C . ALA A 1 94 ? -15.646 -7.924 6.894 1.00 91.88 94 ALA A C 1
ATOM 693 O O . ALA A 1 94 ? -14.845 -8.225 6.007 1.00 91.88 94 ALA A O 1
ATOM 694 N N . ALA A 1 95 ? -16.959 -7.829 6.662 1.00 93.62 95 ALA A N 1
ATOM 695 C CA . ALA A 1 95 ? -17.558 -8.097 5.356 1.00 93.62 95 ALA A CA 1
ATOM 696 C C . ALA A 1 95 ? -17.028 -7.146 4.267 1.00 93.62 95 ALA A C 1
ATOM 698 O O . ALA A 1 95 ? -16.637 -7.598 3.190 1.00 93.62 95 ALA A O 1
ATOM 699 N N . ALA A 1 96 ? -16.944 -5.843 4.562 1.00 90.88 96 ALA A N 1
ATOM 700 C CA . ALA A 1 96 ? -16.399 -4.844 3.644 1.00 90.88 96 ALA A CA 1
ATOM 701 C C . ALA A 1 96 ? -14.921 -5.108 3.320 1.00 90.88 96 ALA A C 1
ATOM 703 O O . ALA A 1 96 ? -14.515 -4.996 2.166 1.00 90.88 96 ALA A O 1
ATOM 704 N N . THR A 1 97 ? -14.127 -5.517 4.313 1.00 91.25 97 THR A N 1
ATOM 705 C CA . THR A 1 97 ? -12.716 -5.881 4.114 1.00 91.25 97 THR A CA 1
ATOM 706 C C . THR A 1 97 ? -12.578 -7.125 3.231 1.00 91.25 97 THR A C 1
ATOM 708 O O . THR A 1 97 ? -11.748 -7.148 2.325 1.00 91.25 97 THR A O 1
ATOM 711 N N . GLY A 1 98 ? -13.419 -8.147 3.431 1.00 93.19 98 GLY A N 1
ATOM 712 C CA . GLY A 1 98 ? -13.424 -9.349 2.590 1.00 93.19 98 GLY A CA 1
ATOM 713 C C . GLY A 1 98 ? -13.808 -9.058 1.135 1.00 93.19 98 GLY A C 1
ATOM 714 O O . GLY A 1 98 ? -13.146 -9.524 0.206 1.00 93.19 98 GLY A O 1
ATOM 715 N N . GLN A 1 99 ? -14.833 -8.228 0.925 1.00 93.38 99 GLN A N 1
ATOM 716 C CA . GLN A 1 99 ? -15.235 -7.772 -0.409 1.00 93.38 99 GLN A CA 1
ATOM 717 C C . GLN A 1 99 ? -14.146 -6.929 -1.076 1.00 93.38 99 GLN A C 1
ATOM 719 O O . GLN A 1 99 ? -13.862 -7.118 -2.257 1.00 93.38 99 GLN A O 1
ATOM 724 N N . ALA A 1 100 ? -13.498 -6.043 -0.319 1.00 91.88 100 ALA A N 1
ATOM 725 C CA . ALA A 1 100 ? -12.376 -5.251 -0.799 1.00 91.88 100 ALA A CA 1
ATOM 726 C C . ALA A 1 100 ? -11.207 -6.119 -1.265 1.00 91.88 100 ALA A C 1
ATOM 728 O O . ALA A 1 100 ? -10.607 -5.823 -2.295 1.00 91.88 100 ALA A O 1
ATOM 729 N N . LEU A 1 101 ? -10.907 -7.200 -0.538 1.00 92.50 101 LEU A N 1
ATOM 730 C CA . LEU A 1 101 ? -9.858 -8.141 -0.916 1.00 92.50 101 LEU A CA 1
ATOM 731 C C . LEU A 1 101 ? -10.185 -8.806 -2.260 1.00 92.50 101 LEU A C 1
ATOM 733 O O . LEU A 1 101 ? -9.362 -8.783 -3.168 1.00 92.50 101 LEU A O 1
ATOM 737 N N . LEU A 1 102 ? -11.413 -9.315 -2.416 1.00 94.12 102 LEU A N 1
ATOM 738 C CA . LEU A 1 102 ? -11.885 -9.909 -3.672 1.00 94.12 102 LEU A CA 1
ATOM 739 C C . LEU A 1 102 ? -11.845 -8.909 -4.833 1.00 94.12 102 LEU A C 1
ATOM 741 O O . LEU A 1 102 ? -11.327 -9.232 -5.901 1.00 94.12 102 LEU A O 1
ATOM 745 N N . MET A 1 103 ? -12.349 -7.689 -4.627 1.00 91.06 103 MET A N 1
ATOM 746 C CA . MET A 1 103 ? -12.312 -6.637 -5.645 1.00 91.06 103 MET A CA 1
ATOM 747 C C . MET A 1 103 ? -10.878 -6.249 -6.006 1.00 91.06 103 MET A C 1
ATOM 749 O O . MET A 1 103 ? -10.578 -6.106 -7.186 1.00 91.06 103 MET A O 1
ATOM 753 N N . GLY A 1 104 ? -9.991 -6.119 -5.017 1.00 90.69 104 GLY A N 1
ATOM 754 C CA . GLY A 1 104 ? -8.579 -5.811 -5.223 1.00 90.69 104 GLY A CA 1
ATOM 755 C C . GLY A 1 104 ? -7.855 -6.906 -6.003 1.00 90.69 104 GLY A C 1
ATOM 756 O O . GLY A 1 104 ? -7.129 -6.603 -6.945 1.00 90.69 104 GLY A O 1
ATOM 757 N N . THR A 1 105 ? -8.100 -8.179 -5.680 1.00 92.31 105 THR A N 1
ATOM 758 C CA . THR A 1 105 ? -7.551 -9.314 -6.434 1.00 92.31 105 THR A CA 1
ATOM 759 C C . THR A 1 105 ? -8.072 -9.342 -7.868 1.00 92.31 105 THR A C 1
ATOM 761 O O . THR A 1 105 ? -7.279 -9.503 -8.792 1.00 92.31 105 THR A O 1
ATOM 764 N N . LEU A 1 106 ? -9.375 -9.137 -8.083 1.00 93.12 106 LEU A N 1
ATOM 765 C CA . LEU A 1 106 ? -9.956 -9.079 -9.428 1.00 93.12 106 LEU A CA 1
ATOM 766 C C . LEU A 1 106 ? -9.371 -7.926 -10.248 1.00 93.12 106 LEU A C 1
ATOM 768 O O . LEU A 1 106 ? -8.957 -8.138 -11.384 1.00 93.12 106 LEU A O 1
ATOM 772 N N . LEU A 1 107 ? -9.274 -6.728 -9.665 1.00 89.56 107 LEU A N 1
ATOM 773 C CA . LEU A 1 107 ? -8.635 -5.576 -10.303 1.00 89.56 107 LEU A CA 1
ATOM 774 C C . LEU A 1 107 ? -7.164 -5.841 -10.618 1.00 89.56 107 LEU A C 1
ATOM 776 O O . LEU A 1 107 ? -6.719 -5.502 -11.708 1.00 89.56 107 LEU A O 1
ATOM 780 N N . GLY A 1 108 ? -6.430 -6.486 -9.709 1.00 88.75 108 GLY A N 1
ATOM 781 C CA . GLY A 1 108 ? -5.038 -6.873 -9.928 1.00 88.75 108 GLY A CA 1
ATOM 782 C C . GLY A 1 108 ? -4.876 -7.868 -11.078 1.00 88.75 108 GLY A C 1
ATOM 783 O O . GLY A 1 108 ? -4.001 -7.687 -11.920 1.00 88.75 108 GLY A O 1
ATOM 784 N N . ILE A 1 109 ? -5.748 -8.877 -11.168 1.00 91.69 109 ILE A N 1
ATOM 785 C CA . ILE A 1 109 ? -5.751 -9.839 -12.279 1.00 91.69 109 ILE A CA 1
ATOM 786 C C . ILE A 1 109 ? -6.069 -9.130 -13.598 1.00 91.69 109 ILE A C 1
ATOM 788 O O . ILE A 1 109 ? -5.362 -9.329 -14.581 1.00 91.69 109 ILE A O 1
ATOM 792 N N . ILE A 1 110 ? -7.095 -8.276 -13.622 1.00 88.94 110 ILE A N 1
ATOM 793 C CA . ILE A 1 110 ? -7.478 -7.517 -14.819 1.00 88.94 110 ILE A CA 1
ATOM 794 C C . ILE A 1 110 ? -6.328 -6.604 -15.260 1.00 88.94 110 ILE A C 1
ATOM 796 O O . ILE A 1 110 ? -5.944 -6.634 -16.426 1.00 88.94 110 ILE A O 1
ATOM 800 N N . ALA A 1 111 ? -5.736 -5.846 -14.335 1.00 84.44 111 ALA A N 1
ATOM 801 C CA . ALA A 1 111 ? -4.593 -4.982 -14.615 1.00 84.44 111 ALA A CA 1
ATOM 802 C C . ALA A 1 111 ? -3.378 -5.781 -15.110 1.00 84.44 111 ALA A C 1
ATOM 804 O O . ALA A 1 111 ? -2.717 -5.358 -16.053 1.00 84.44 111 ALA A O 1
ATOM 805 N N . GLY A 1 112 ? -3.117 -6.959 -14.535 1.00 84.88 112 GLY A N 1
ATOM 806 C CA . GLY A 1 112 ? -2.046 -7.855 -14.968 1.00 84.88 112 GLY A CA 1
ATOM 807 C C . GLY A 1 112 ? -2.263 -8.410 -16.377 1.00 84.88 112 GLY A C 1
ATOM 808 O O . GLY A 1 112 ? -1.339 -8.398 -17.186 1.00 84.88 112 GLY A O 1
ATOM 809 N N . ILE A 1 113 ? -3.486 -8.835 -16.708 1.00 87.50 113 ILE A N 1
ATOM 810 C CA . ILE A 1 113 ? -3.845 -9.305 -18.056 1.00 87.50 113 ILE A CA 1
ATOM 811 C C . ILE A 1 113 ? -3.712 -8.163 -19.067 1.00 87.50 113 ILE A C 1
ATOM 813 O O . ILE A 1 113 ? -3.098 -8.342 -20.117 1.00 87.50 113 ILE A O 1
ATOM 817 N N . ILE A 1 114 ? -4.241 -6.979 -18.745 1.00 82.38 114 ILE A N 1
ATOM 818 C CA . ILE A 1 114 ? -4.126 -5.800 -19.609 1.00 82.38 114 ILE A CA 1
ATOM 819 C C . ILE A 1 114 ? -2.651 -5.438 -19.803 1.00 82.38 114 ILE A C 1
ATOM 821 O O . ILE A 1 114 ? -2.220 -5.263 -20.936 1.00 82.38 114 ILE A O 1
ATOM 825 N N . GLY A 1 115 ? -1.858 -5.395 -18.731 1.00 77.38 115 GLY A N 1
ATOM 826 C CA . GLY A 1 115 ? -0.426 -5.115 -18.801 1.00 77.38 115 GLY A CA 1
ATOM 827 C C . GLY A 1 115 ? 0.339 -6.138 -19.642 1.00 77.38 115 GLY A C 1
ATOM 828 O O . GLY A 1 115 ? 1.187 -5.756 -20.441 1.00 77.38 115 GLY A O 1
ATOM 829 N N . PHE A 1 116 ? 0.010 -7.427 -19.533 1.00 78.62 116 PHE A N 1
ATOM 830 C CA . PHE A 1 116 ? 0.671 -8.480 -20.303 1.00 78.62 116 PHE A CA 1
ATOM 831 C C . PHE A 1 116 ? 0.363 -8.387 -21.804 1.00 78.62 116 PHE A C 1
ATOM 833 O O . PHE A 1 116 ? 1.283 -8.400 -22.618 1.00 78.62 116 PHE A O 1
ATOM 840 N N . PHE A 1 117 ? -0.913 -8.245 -22.181 1.00 77.62 117 PHE A N 1
ATOM 841 C CA . PHE A 1 117 ? -1.327 -8.222 -2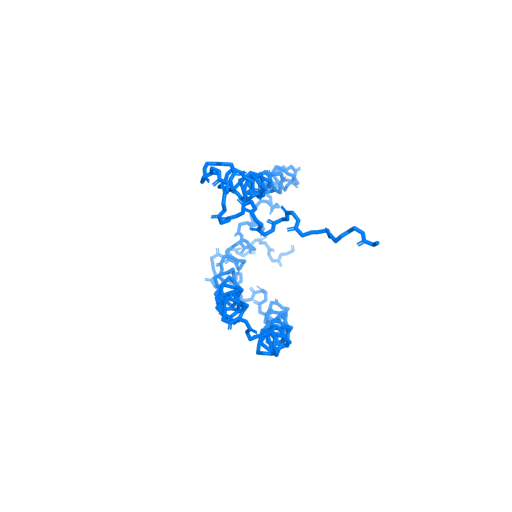3.590 1.00 77.62 117 PHE A CA 1
ATOM 842 C C . PHE A 1 117 ? -1.129 -6.865 -24.274 1.00 77.62 117 PHE A C 1
ATOM 844 O O . PHE A 1 117 ? -0.881 -6.822 -25.477 1.00 77.62 117 PHE A O 1
ATOM 851 N N . TYR A 1 118 ? -1.239 -5.764 -23.530 1.00 72.00 118 TYR A N 1
ATOM 852 C CA . TYR A 1 118 ? -1.202 -4.411 -24.083 1.00 72.00 118 TYR A CA 1
ATOM 853 C C . TYR A 1 118 ? 0.066 -3.626 -23.738 1.00 72.00 118 TYR A C 1
ATOM 855 O O . TYR A 1 118 ? 0.125 -2.452 -24.088 1.00 72.00 118 TYR A O 1
ATOM 863 N N . SER A 1 119 ? 1.089 -4.238 -23.126 1.00 67.94 119 SER A N 1
ATOM 864 C CA . SER A 1 119 ? 2.374 -3.566 -22.851 1.00 67.94 119 SER A CA 1
ATOM 865 C C . SER A 1 119 ? 2.938 -2.881 -24.099 1.00 67.94 119 SER A C 1
ATOM 867 O O . SER A 1 119 ? 3.092 -1.666 -24.110 1.00 67.94 119 SER A O 1
ATOM 869 N N . ALA A 1 120 ? 3.157 -3.620 -25.187 1.00 65.12 120 ALA A N 1
ATOM 870 C CA . ALA A 1 120 ? 3.705 -3.071 -26.429 1.00 65.12 120 ALA A CA 1
ATOM 871 C C . ALA A 1 120 ? 2.847 -1.944 -27.065 1.00 65.12 120 ALA A C 1
ATOM 873 O O . ALA A 1 120 ? 3.397 -0.878 -27.354 1.00 65.12 120 ALA A O 1
ATOM 874 N N . PRO A 1 121 ? 1.520 -2.099 -27.264 1.00 66.06 121 PRO A N 1
ATOM 875 C CA . PRO A 1 121 ? 0.701 -1.039 -27.856 1.00 66.06 121 PRO A CA 1
ATOM 876 C C . PRO A 1 121 ? 0.443 0.163 -26.930 1.00 66.06 121 PRO A C 1
ATOM 878 O O . PRO A 1 121 ? 0.349 1.27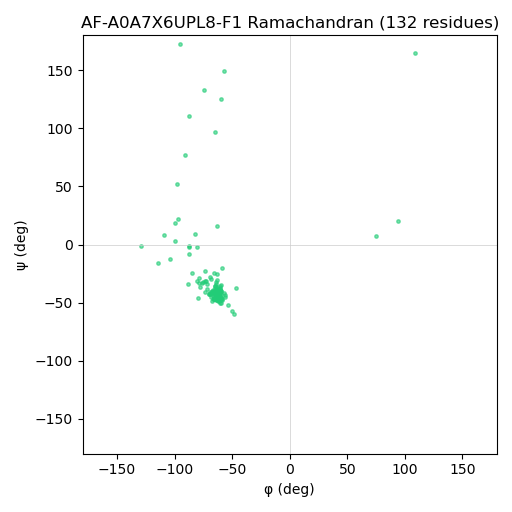8 -27.438 1.00 66.06 121 PRO A O 1
ATOM 881 N N . LEU A 1 122 ? 0.363 0.002 -25.597 1.00 64.12 122 LEU A N 1
ATOM 882 C CA . LEU A 1 122 ? 0.245 1.159 -24.687 1.00 64.12 122 LEU A CA 1
ATOM 883 C C . LEU A 1 122 ? 1.487 2.046 -24.765 1.00 64.12 122 LEU A C 1
ATOM 885 O O . LEU A 1 122 ? 1.370 3.268 -24.808 1.00 64.12 122 LEU A O 1
ATOM 889 N N . LEU A 1 123 ? 2.667 1.426 -24.789 1.00 63.12 123 LEU A N 1
ATOM 890 C CA . LEU A 1 123 ? 3.944 2.132 -24.850 1.00 63.12 123 LEU A CA 1
ATOM 891 C C . LEU A 1 123 ? 4.085 2.908 -26.176 1.00 63.12 123 LEU A C 1
ATOM 893 O O . LEU A 1 123 ? 4.563 4.039 -26.168 1.00 63.12 123 LEU A O 1
ATOM 897 N N . GLN A 1 124 ? 3.580 2.369 -27.293 1.00 63.38 124 GLN A N 1
ATOM 898 C CA . GLN A 1 124 ? 3.53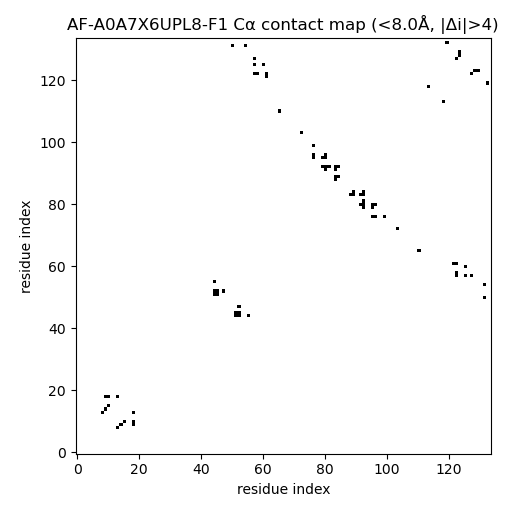3 3.083 -28.580 1.00 63.38 124 GLN A CA 1
ATOM 899 C C . GLN A 1 124 ? 2.542 4.260 -28.587 1.00 63.38 124 GLN A C 1
ATOM 901 O O . GLN A 1 124 ? 2.859 5.327 -29.105 1.00 63.38 124 GLN A O 1
ATOM 906 N N . VAL A 1 125 ? 1.351 4.103 -27.994 1.00 62.72 125 VAL A N 1
ATOM 907 C CA . VAL A 1 125 ? 0.333 5.175 -27.930 1.00 62.72 125 VAL A CA 1
ATOM 908 C C . VAL A 1 125 ? 0.767 6.329 -27.019 1.00 62.72 125 VAL A C 1
ATOM 910 O O . VAL A 1 125 ? 0.402 7.477 -27.264 1.00 62.72 125 VAL A O 1
ATOM 913 N N . LEU A 1 126 ? 1.568 6.047 -25.989 1.00 60.81 126 LEU A N 1
ATOM 914 C CA . LEU A 1 126 ? 2.080 7.041 -25.039 1.00 60.81 126 LEU A CA 1
ATOM 915 C C . LEU A 1 126 ? 3.327 7.799 -25.533 1.00 60.81 126 LEU A C 1
ATOM 917 O O . LEU A 1 126 ? 3.907 8.565 -24.767 1.00 60.81 126 LEU A O 1
ATOM 921 N N . GLY A 1 127 ? 3.714 7.633 -26.803 1.00 58.53 127 GLY A N 1
ATOM 922 C CA . GLY A 1 127 ? 4.825 8.371 -27.411 1.00 58.53 127 GLY A CA 1
ATOM 923 C C . GLY A 1 127 ? 6.172 7.651 -27.364 1.00 58.53 127 GLY A C 1
ATOM 924 O O . GLY A 1 127 ? 7.204 8.301 -27.498 1.00 58.53 127 GLY A O 1
ATOM 925 N N . GLY A 1 128 ? 6.183 6.326 -27.187 1.00 54.03 128 GLY A N 1
ATOM 926 C CA . GLY A 1 128 ? 7.380 5.520 -27.405 1.00 54.03 128 GLY A CA 1
ATOM 927 C C . GLY A 1 128 ? 7.781 5.550 -28.879 1.00 54.03 128 GLY A C 1
ATOM 928 O O . GLY A 1 128 ? 7.230 4.800 -29.687 1.00 54.03 128 GLY A O 1
ATOM 929 N N . GLU A 1 129 ? 8.728 6.421 -29.236 1.00 44.78 129 GLU A N 1
ATOM 930 C CA . GLU A 1 129 ? 9.457 6.312 -30.499 1.00 44.78 129 GLU A CA 1
ATOM 931 C C . GLU A 1 129 ? 10.153 4.944 -30.585 1.00 44.78 129 GLU A C 1
ATOM 933 O O . GLU A 1 129 ? 10.512 4.329 -29.579 1.00 44.78 129 GLU A O 1
ATOM 938 N N . ALA A 1 130 ? 10.282 4.456 -31.818 1.00 47.94 130 ALA A N 1
ATOM 939 C CA . ALA A 1 130 ? 10.500 3.066 -32.219 1.00 47.94 130 ALA A CA 1
ATOM 940 C C . ALA A 1 130 ? 11.817 2.387 -31.767 1.00 47.94 130 ALA A C 1
ATOM 942 O O . ALA A 1 130 ? 12.153 1.337 -32.311 1.00 47.94 130 ALA A O 1
ATOM 943 N N . ASP A 1 131 ? 12.549 2.932 -30.793 1.00 49.44 131 ASP A N 1
ATOM 944 C CA . ASP A 1 131 ? 13.913 2.496 -30.458 1.00 49.44 131 ASP A CA 1
ATOM 945 C C . ASP A 1 131 ? 14.024 1.640 -29.180 1.00 49.44 131 ASP A C 1
ATOM 947 O O . ASP A 1 131 ? 15.032 0.980 -28.966 1.00 49.44 131 ASP A O 1
ATOM 951 N N . VAL A 1 132 ? 12.970 1.561 -28.355 1.00 48.47 132 VAL A N 1
ATOM 952 C CA . VAL A 1 132 ? 12.980 0.772 -27.094 1.00 48.47 132 VAL A CA 1
ATOM 953 C C . VAL A 1 132 ? 12.300 -0.604 -27.240 1.00 48.47 132 VAL A C 1
ATOM 955 O O . VAL A 1 132 ? 12.158 -1.349 -26.276 1.00 48.47 132 VAL A O 1
ATOM 958 N N . VAL A 1 133 ? 11.846 -0.963 -28.448 1.00 43.81 133 VAL A N 1
ATOM 959 C CA . VAL A 1 133 ? 11.133 -2.233 -28.731 1.00 43.81 133 VAL A CA 1
ATOM 960 C C . VAL A 1 133 ? 12.065 -3.291 -29.350 1.00 43.81 133 VAL A C 1
ATOM 962 O O . VAL A 1 133 ? 11.591 -4.256 -29.949 1.00 43.81 133 VAL A O 1
ATOM 965 N N . ARG A 1 134 ? 13.390 -3.145 -29.228 1.00 35.75 134 ARG A N 1
ATOM 966 C CA . ARG A 1 134 ? 14.347 -4.115 -29.776 1.00 35.75 134 ARG A CA 1
ATOM 967 C C . ARG A 1 134 ? 15.152 -4.849 -28.717 1.00 35.75 134 ARG A C 1
ATOM 969 O O . ARG A 1 134 ? 15.594 -4.197 -27.752 1.00 35.75 134 ARG A O 1
#

Mean predicted aligned error: 11.44 Å

Solvent-accessible surface area (backbone atoms only — not comparable to full-atom values): 7648 Å² total; per-residue (Å²): 136,86,80,89,67,72,70,64,53,42,72,80,72,46,63,68,68,60,40,47,50,66,59,47,49,59,53,52,51,51,54,52,52,55,52,50,48,55,50,50,55,51,52,59,41,60,70,69,39,73,70,48,43,55,54,45,54,56,51,45,54,56,48,62,68,48,46,59,60,55,47,50,51,53,53,52,48,48,51,52,34,54,52,24,52,74,69,70,37,56,68,60,23,52,51,50,52,54,51,47,49,54,51,51,52,51,50,49,52,52,51,50,51,48,48,68,77,37,45,70,61,52,41,48,75,75,67,50,66,90,76,80,83,117

Radius of gyration: 21.7 Å; Cα contacts (8 Å, |Δi|>4): 44; chains: 1; bounding box: 43×28×68 Å

Secondary structure (DSSP, 8-state):
-----TTTHHHHHS-HHHHHHHHHHHHHHHHHHHHHHHHHHHHHHHTT-HHHHHHHHHHHHHHHHHHHHHHHHHHHHHHHHHHHHHTT-HHHHHHHHHHHHHHHHHHHHHHHHHHHHHHHHHHHHTT--TTS--

Sequence (134 aa):
MKNNNNNFDRLTSGSLFSALAYLTGPMLISGVLQNLQSMIDLFWVGRLGEDSVAAISLSGTVLMLMFPVIMGLATGVLAIVSRSIGAGDYEKAAAATGQALLMGTLLGIIAGIIGFFYSAPLLQVLGGEADVVR